Protein AF-A0A0C9ZLC1-F1 (afdb_monomer)

Sequence (61 aa):
EDQEEQDQAKSWVESCSCPEWRGGFLCVDGSPFNLFQKPG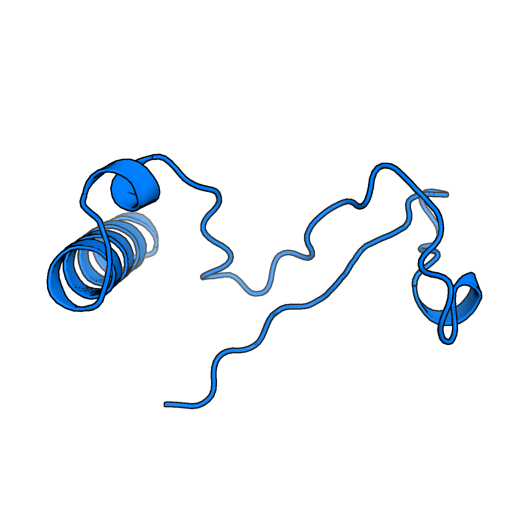WHGEGFFDHKSCYSLSVQVRA

Mean predicted aligned error: 8.66 Å

Radius of gyration: 13.9 Å; Cα contacts (8 Å, |Δi|>4): 53; chains: 1; bounding box: 33×22×34 Å

Structure (mmCIF, N/CA/C/O backbone):
data_AF-A0A0C9ZLC1-F1
#
_entry.id   AF-A0A0C9ZLC1-F1
#
loop_
_atom_site.group_PDB
_atom_site.id
_atom_site.type_symbol
_atom_site.label_atom_id
_atom_site.label_alt_id
_atom_site.label_comp_id
_atom_site.label_asym_id
_atom_site.label_entity_id
_atom_site.label_seq_id
_atom_site.pdbx_PDB_ins_code
_atom_site.Cartn_x
_atom_site.Cartn_y
_atom_site.Cartn_z
_atom_site.occupancy
_atom_site.B_iso_or_equiv
_atom_site.auth_seq_id
_atom_site.auth_comp_id
_atom_site.auth_asym_id
_atom_site.auth_atom_id
_atom_site.pdbx_PDB_model_num
ATOM 1 N N . GLU A 1 1 ? -3.350 12.865 17.628 1.00 55.41 1 GLU A N 1
ATOM 2 C CA . GLU A 1 1 ? -4.184 13.199 16.459 1.00 55.41 1 GLU A CA 1
ATOM 3 C C . GLU A 1 1 ? -4.122 12.070 15.444 1.00 55.41 1 G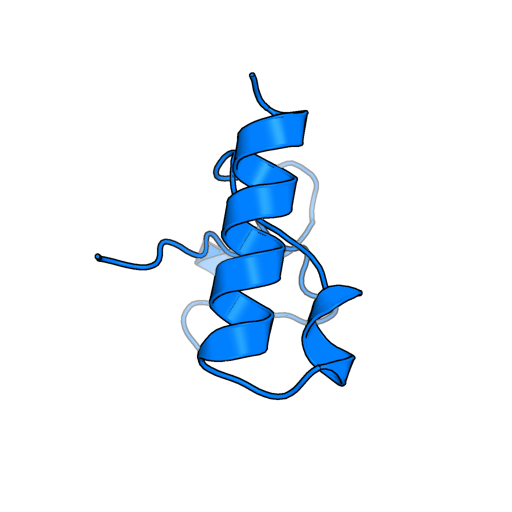LU A C 1
ATOM 5 O O . GLU A 1 1 ? -5.079 11.314 15.393 1.00 55.41 1 GLU A O 1
ATOM 10 N N . ASP A 1 2 ? -2.962 11.801 14.839 1.00 65.50 2 ASP A N 1
ATOM 11 C CA . ASP A 1 2 ? -2.795 10.739 13.828 1.00 65.50 2 ASP A CA 1
ATOM 12 C C . ASP A 1 2 ? -3.352 9.351 14.235 1.00 65.50 2 ASP A C 1
ATOM 14 O O . ASP A 1 2 ? -4.080 8.715 13.482 1.00 65.50 2 ASP A O 1
ATOM 18 N N . GLN A 1 3 ? -3.118 8.897 15.475 1.00 72.75 3 GLN A N 1
ATOM 19 C CA . GLN A 1 3 ? -3.607 7.589 15.943 1.00 72.75 3 GLN A CA 1
ATOM 20 C C . GLN A 1 3 ? -5.139 7.495 16.067 1.00 72.75 3 GLN A C 1
ATOM 22 O O . GLN A 1 3 ? -5.699 6.419 15.863 1.00 72.75 3 GLN A O 1
ATOM 27 N N . GLU A 1 4 ? -5.803 8.597 16.420 1.00 80.88 4 GLU A N 1
ATOM 28 C CA . GLU A 1 4 ? -7.262 8.646 16.578 1.00 80.88 4 GLU A CA 1
ATOM 29 C C . GLU A 1 4 ? -7.944 8.682 15.209 1.00 80.88 4 GLU A C 1
ATOM 31 O O . GLU A 1 4 ? -8.891 7.934 14.970 1.00 80.88 4 GLU A O 1
ATOM 36 N N . GLU A 1 5 ? -7.392 9.459 14.274 1.00 78.69 5 GLU A N 1
ATOM 37 C CA . GLU A 1 5 ? -7.827 9.475 12.875 1.00 78.69 5 GLU A CA 1
ATOM 38 C C . GLU A 1 5 ? -7.637 8.104 12.217 1.00 78.69 5 GLU A C 1
ATOM 40 O O . GLU A 1 5 ? -8.512 7.627 11.489 1.00 78.69 5 GLU A O 1
ATOM 45 N N . GLN A 1 6 ? -6.540 7.409 12.538 1.00 76.31 6 GLN A N 1
ATOM 46 C CA . GLN A 1 6 ? -6.322 6.045 12.074 1.00 76.31 6 GLN A CA 1
ATOM 47 C C . GLN A 1 6 ? -7.368 5.055 12.609 1.00 76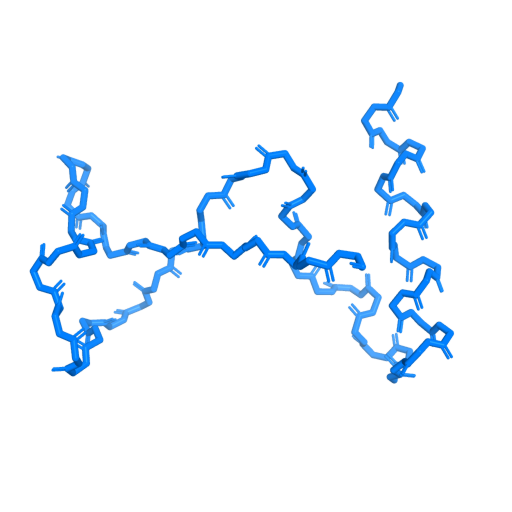.31 6 GLN A C 1
ATOM 49 O O . GLN A 1 6 ? -7.823 4.187 11.861 1.00 76.31 6 GLN A O 1
ATOM 54 N N . ASP A 1 7 ? -7.748 5.150 13.886 1.00 82.69 7 ASP A N 1
ATOM 55 C CA . ASP A 1 7 ? -8.749 4.254 14.481 1.00 82.69 7 ASP A CA 1
ATOM 56 C C . ASP A 1 7 ? -10.152 4.530 13.923 1.00 82.69 7 ASP A C 1
ATOM 58 O O . ASP A 1 7 ? -10.888 3.597 13.589 1.00 82.69 7 ASP A O 1
ATOM 62 N N . GLN A 1 8 ? -10.491 5.806 13.710 1.00 82.81 8 GLN A N 1
ATOM 63 C CA . GLN A 1 8 ? -11.733 6.203 13.048 1.00 82.81 8 GLN A CA 1
ATOM 64 C C . GLN A 1 8 ? -11.801 5.697 11.605 1.00 82.81 8 GLN A C 1
ATOM 66 O O . GLN A 1 8 ? -12.817 5.125 11.207 1.00 82.81 8 GLN A O 1
ATOM 71 N N . ALA A 1 9 ? -10.717 5.830 10.838 1.00 79.94 9 ALA A N 1
ATOM 72 C CA . ALA A 1 9 ? -10.657 5.326 9.471 1.00 79.94 9 ALA A CA 1
ATOM 73 C C . ALA A 1 9 ? -10.782 3.793 9.421 1.00 79.94 9 ALA A C 1
ATOM 75 O O . ALA A 1 9 ? -11.515 3.263 8.586 1.00 79.94 9 ALA A O 1
ATOM 76 N N . LYS A 1 10 ? -10.139 3.065 10.346 1.00 79.88 10 LYS A N 1
ATOM 77 C CA . LYS A 1 10 ? -10.280 1.601 10.463 1.00 79.88 10 LYS A CA 1
ATOM 78 C C . LYS A 1 10 ? -11.707 1.185 10.814 1.00 79.88 10 LYS A C 1
ATOM 80 O O . LYS A 1 10 ? -12.218 0.243 10.216 1.00 79.88 10 LYS A O 1
ATOM 85 N N . SER A 1 11 ? -12.349 1.893 11.742 1.00 84.25 11 SER A N 1
ATOM 86 C CA . SER A 1 11 ? -13.747 1.659 12.123 1.00 84.25 11 SER A CA 1
ATOM 87 C C . SER A 1 11 ? -14.705 1.913 10.952 1.00 84.25 11 SER A C 1
ATOM 89 O O . SER A 1 11 ? -15.595 1.106 10.683 1.00 84.25 11 SER A O 1
ATOM 91 N N . TRP A 1 12 ? -14.476 2.983 10.184 1.00 84.31 12 TRP A N 1
ATOM 92 C CA . TRP A 1 12 ? -15.249 3.272 8.976 1.00 84.31 12 TRP A CA 1
ATOM 93 C C . TRP A 1 12 ? -15.094 2.171 7.920 1.00 84.31 12 TRP A C 1
ATOM 95 O O . TRP A 1 12 ? -16.100 1.657 7.431 1.00 84.31 12 TRP A O 1
ATOM 105 N N . VAL A 1 13 ? -13.858 1.744 7.624 1.00 78.75 13 VAL A N 1
ATOM 106 C CA . VAL A 1 13 ? -13.591 0.638 6.684 1.00 78.75 13 VAL A CA 1
ATOM 107 C C . VAL A 1 13 ? -14.265 -0.653 7.145 1.00 78.75 13 VAL A C 1
ATOM 109 O O . VAL A 1 13 ? -14.866 -1.335 6.324 1.00 78.75 13 VAL A O 1
ATOM 112 N N . GLU A 1 14 ? -14.218 -0.976 8.439 1.00 83.88 14 GLU A N 1
ATOM 113 C CA . GLU A 1 14 ? -14.915 -2.141 8.996 1.00 83.88 14 GLU A CA 1
ATOM 114 C C . GLU A 1 14 ? -16.437 -2.037 8.820 1.00 83.88 14 GLU A C 1
ATOM 116 O O . GLU A 1 14 ? -17.078 -3.025 8.478 1.00 83.88 14 GLU A O 1
ATOM 121 N N . SER A 1 15 ? -17.017 -0.845 8.992 1.00 84.31 15 SER A N 1
ATOM 122 C CA . SER A 1 15 ? -18.461 -0.636 8.818 1.00 84.31 15 SER A CA 1
ATOM 123 C C . SER A 1 15 ? -18.923 -0.667 7.357 1.00 84.31 15 SER A C 1
ATOM 125 O O . SER A 1 15 ? -20.045 -1.083 7.071 1.00 84.31 15 SER A O 1
ATOM 127 N N . CYS A 1 16 ? -18.074 -0.221 6.427 1.00 81.06 16 CYS A N 1
ATOM 128 C CA . CYS A 1 16 ? -1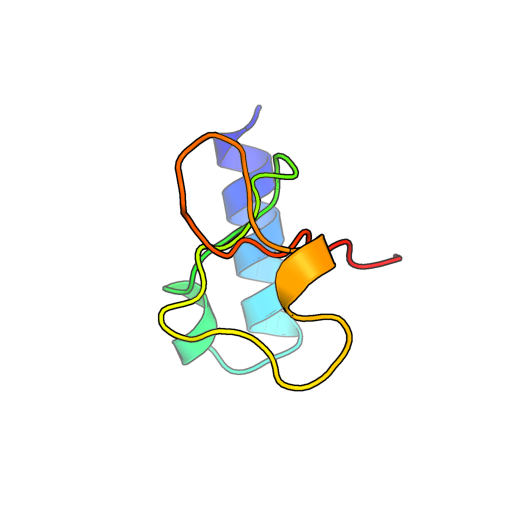8.395 -0.129 5.003 1.00 81.06 16 CYS A CA 1
ATOM 129 C C . CYS A 1 16 ? -17.939 -1.355 4.194 1.00 81.06 16 CYS A C 1
ATOM 131 O O . CYS A 1 16 ? -18.346 -1.501 3.042 1.00 81.06 16 CYS A O 1
ATOM 133 N N . SER A 1 17 ? -17.090 -2.214 4.763 1.00 79.56 17 SER A N 1
ATOM 134 C CA . SER A 1 17 ? -16.443 -3.349 4.092 1.00 79.56 17 SER A CA 1
ATOM 135 C C . SER A 1 17 ? -16.415 -4.601 4.990 1.00 79.56 17 SER A C 1
ATOM 137 O O . SER A 1 17 ? -17.262 -4.780 5.859 1.00 79.56 17 SER A O 1
ATOM 139 N N . CYS A 1 18 ? -15.475 -5.520 4.747 1.00 79.19 18 CYS A N 1
ATOM 140 C CA . CYS A 1 18 ? -15.265 -6.732 5.536 1.00 79.19 18 CYS A CA 1
ATOM 141 C C . CYS A 1 18 ? -14.330 -6.467 6.737 1.00 79.19 18 CYS A C 1
ATOM 143 O O . CYS A 1 18 ? -13.291 -5.826 6.554 1.00 79.19 18 CYS A O 1
ATOM 145 N N . PRO A 1 19 ? -14.602 -7.023 7.935 1.00 74.75 19 PRO A N 1
ATOM 146 C CA . PRO A 1 19 ? -13.736 -6.879 9.112 1.00 74.75 19 PRO A CA 1
ATOM 147 C C . PRO A 1 19 ? -12.289 -7.362 8.913 1.00 74.75 19 PRO A C 1
ATOM 149 O O . PRO A 1 19 ? -11.383 -6.861 9.577 1.00 74.75 19 PRO A O 1
ATOM 152 N N . GLU A 1 20 ? -12.026 -8.260 7.957 1.00 77.44 20 GLU A N 1
ATOM 153 C CA . GLU A 1 20 ? -10.656 -8.667 7.593 1.00 77.44 20 GLU A CA 1
ATOM 154 C C . GLU A 1 20 ? -9.791 -7.498 7.084 1.00 77.44 20 GLU A C 1
ATOM 156 O O . GLU A 1 20 ? -8.564 -7.556 7.144 1.00 77.44 20 GLU A O 1
ATOM 161 N N . TRP A 1 21 ? -10.410 -6.406 6.626 1.00 72.00 21 TRP A N 1
ATOM 162 C CA . TRP A 1 21 ? -9.707 -5.244 6.083 1.00 72.00 21 TRP A CA 1
ATOM 163 C C . TRP A 1 21 ? -9.216 -4.276 7.169 1.00 72.00 21 TRP A C 1
ATOM 165 O O . TRP A 1 21 ? -8.394 -3.407 6.877 1.00 72.00 21 TRP A O 1
ATOM 175 N N . ARG A 1 22 ? -9.629 -4.452 8.436 1.00 70.44 22 ARG A N 1
ATOM 176 C CA . ARG A 1 22 ? -9.191 -3.618 9.574 1.00 70.44 22 ARG A CA 1
ATOM 177 C C . ARG A 1 22 ? -7.675 -3.688 9.817 1.00 70.44 22 ARG A C 1
ATOM 179 O O . ARG A 1 22 ? -7.076 -2.721 10.286 1.00 70.44 22 ARG A O 1
ATOM 186 N N . GLY A 1 23 ? -7.056 -4.831 9.506 1.00 68.81 23 GLY A N 1
ATOM 187 C CA . GLY A 1 23 ? -5.608 -5.060 9.618 1.00 68.81 23 GLY A CA 1
ATOM 188 C C . GLY A 1 23 ? -4.802 -4.657 8.379 1.00 68.81 23 GLY A C 1
ATOM 189 O O . GLY A 1 23 ? -3.602 -4.920 8.327 1.00 68.81 23 GLY A O 1
ATOM 190 N N . GLY A 1 24 ? -5.455 -4.077 7.369 1.00 71.44 24 GLY A N 1
ATOM 191 C CA . GLY A 1 24 ? -4.818 -3.658 6.127 1.00 71.44 24 GLY A CA 1
ATOM 192 C C . GLY A 1 24 ? -3.920 -2.427 6.277 1.00 71.44 24 GLY A C 1
ATOM 193 O O . GLY A 1 24 ? -3.791 -1.825 7.344 1.00 71.44 24 GLY A O 1
ATOM 194 N N . PHE A 1 25 ? -3.299 -2.038 5.165 1.00 64.19 25 PHE A N 1
ATOM 195 C CA . PHE A 1 25 ? -2.516 -0.808 5.087 1.00 64.19 25 PHE A CA 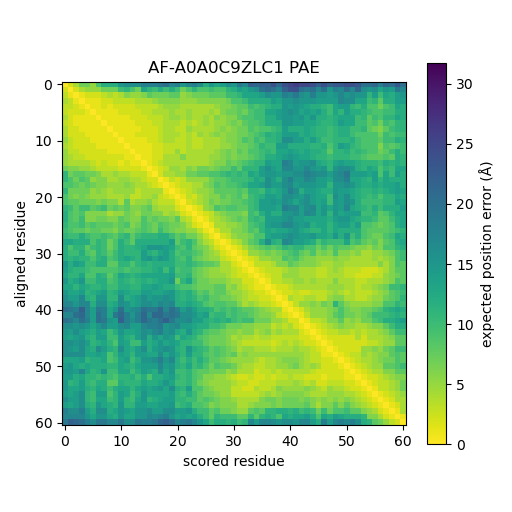1
ATOM 196 C C . PHE A 1 25 ? -3.440 0.407 5.064 1.00 64.19 25 PHE A C 1
ATOM 198 O O . PHE A 1 25 ? -4.420 0.440 4.321 1.00 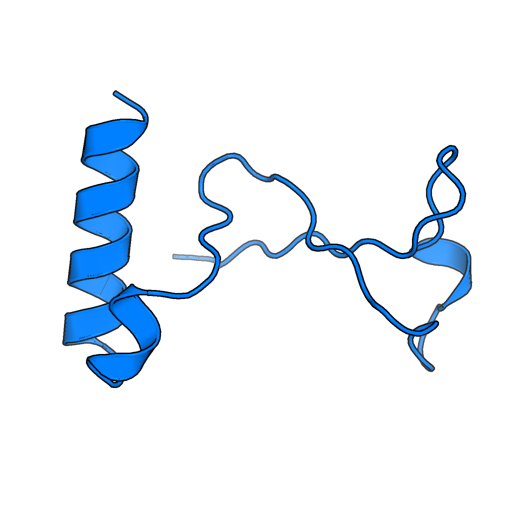64.19 25 PHE A O 1
ATOM 205 N N . LEU A 1 26 ? -3.101 1.413 5.865 1.00 70.38 26 LEU A N 1
ATOM 206 C CA . LEU A 1 26 ? -3.868 2.639 5.996 1.00 70.38 26 LEU A CA 1
ATOM 207 C C . LEU A 1 26 ? -3.005 3.829 5.555 1.00 70.38 26 LEU A C 1
ATOM 209 O O . LEU A 1 26 ? -1.968 4.100 6.152 1.00 70.38 26 LEU A O 1
ATOM 213 N N . CYS A 1 27 ? -3.437 4.530 4.507 1.00 66.50 27 CYS A N 1
ATOM 214 C CA . CYS A 1 27 ? -2.726 5.667 3.907 1.00 66.50 27 CYS A CA 1
ATOM 215 C C . CYS A 1 27 ? -3.349 7.016 4.318 1.00 66.50 27 CYS A 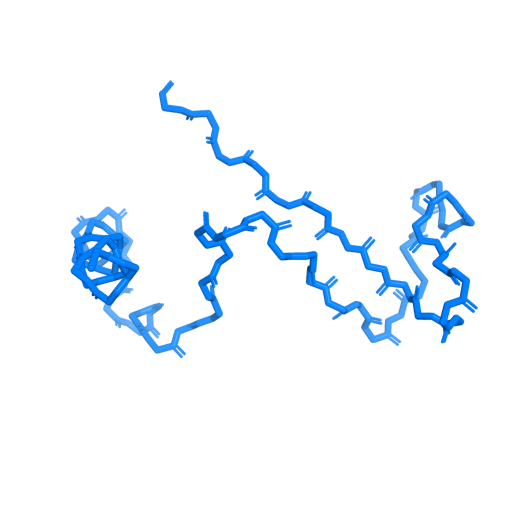C 1
ATOM 217 O O . CYS A 1 27 ? -3.565 7.874 3.467 1.00 66.50 27 CYS A O 1
ATOM 219 N N . VAL A 1 28 ? -3.676 7.197 5.605 1.00 64.44 28 VAL A N 1
ATOM 220 C CA . VAL A 1 28 ? -4.323 8.431 6.109 1.00 64.44 28 VAL A CA 1
ATOM 221 C C . VAL A 1 28 ? -3.429 9.667 5.925 1.00 64.44 28 VAL A C 1
ATOM 223 O O . VAL A 1 28 ? -3.932 10.724 5.568 1.00 64.44 28 VAL A O 1
ATOM 226 N N . ASP A 1 29 ? -2.106 9.514 6.017 1.00 65.06 29 ASP A N 1
ATOM 227 C CA . ASP A 1 29 ? -1.137 10.619 5.901 1.00 65.06 29 ASP A CA 1
ATOM 228 C C . ASP A 1 29 ? -0.648 10.877 4.453 1.00 65.06 29 ASP A C 1
ATOM 230 O O . ASP A 1 29 ? 0.447 11.376 4.208 1.00 65.06 29 ASP A O 1
ATOM 234 N N . GLY A 1 30 ? -1.393 10.424 3.436 1.00 65.19 30 GLY A N 1
ATOM 235 C CA . GLY A 1 30 ? -0.981 10.572 2.028 1.00 65.19 30 GLY A CA 1
ATOM 236 C C . GLY A 1 30 ? 0.282 9.784 1.644 1.00 65.19 30 GLY A C 1
ATOM 237 O O . GLY A 1 30 ? 0.825 9.966 0.552 1.00 65.19 30 GLY A O 1
ATOM 238 N N . SER A 1 31 ? 0.738 8.887 2.522 1.00 74.31 31 SER A N 1
ATOM 239 C CA . SER A 1 31 ? 1.886 8.016 2.286 1.00 74.31 31 SER A CA 1
ATOM 240 C C . SER A 1 31 ? 1.620 7.081 1.095 1.00 74.31 31 SER A C 1
ATOM 242 O O . SER A 1 31 ? 0.628 6.344 1.111 1.00 74.31 31 SER A O 1
ATOM 244 N N . PRO A 1 32 ? 2.480 7.079 0.059 1.00 74.69 32 PRO A N 1
ATOM 245 C CA . PRO A 1 32 ? 2.255 6.276 -1.133 1.00 74.69 32 PRO A CA 1
ATOM 246 C C . PRO A 1 32 ? 2.526 4.786 -0.867 1.00 74.69 32 PRO A C 1
ATOM 248 O O . PRO A 1 32 ? 3.459 4.415 -0.152 1.00 74.69 32 PRO A O 1
ATOM 251 N N . PHE A 1 33 ? 1.712 3.914 -1.460 1.00 77.31 33 PHE A N 1
ATOM 252 C CA . PHE A 1 33 ? 1.841 2.463 -1.332 1.00 77.31 33 PHE A CA 1
ATOM 253 C C . PHE A 1 33 ? 2.921 1.932 -2.278 1.00 77.31 33 PHE A C 1
ATOM 255 O O . PHE A 1 33 ? 2.851 2.185 -3.479 1.00 77.31 33 PHE A O 1
ATOM 262 N N . ASN A 1 34 ? 3.887 1.164 -1.766 1.00 82.38 34 ASN A N 1
ATOM 263 C CA . ASN A 1 34 ? 4.924 0.550 -2.599 1.00 82.38 34 ASN A CA 1
ATOM 264 C C . ASN A 1 34 ? 4.366 -0.642 -3.387 1.00 82.38 34 ASN A C 1
ATOM 266 O O . ASN A 1 34 ? 3.858 -1.606 -2.817 1.00 82.38 34 ASN A O 1
ATOM 270 N N . LEU A 1 35 ? 4.516 -0.605 -4.705 1.00 82.25 35 LEU A N 1
ATOM 271 C CA . LEU A 1 35 ? 4.134 -1.676 -5.609 1.00 82.25 35 LEU A CA 1
ATOM 272 C C . LEU A 1 35 ? 5.301 -2.651 -5.791 1.00 82.25 35 LEU A C 1
ATOM 274 O O . LEU A 1 35 ? 6.429 -2.256 -6.077 1.00 82.25 35 LEU A O 1
ATOM 278 N N . PHE A 1 36 ? 5.003 -3.948 -5.688 1.00 80.19 36 PHE A N 1
ATOM 279 C CA . PHE A 1 36 ? 5.971 -5.017 -5.959 1.00 80.19 36 PHE A CA 1
ATOM 280 C C . PHE A 1 36 ? 6.379 -5.086 -7.441 1.00 80.19 36 PHE A C 1
ATOM 282 O O . PHE A 1 36 ? 7.491 -5.494 -7.763 1.00 80.19 36 PHE A O 1
ATOM 289 N N . GLN A 1 37 ? 5.481 -4.690 -8.349 1.00 83.69 37 GLN A N 1
ATOM 290 C CA . GLN A 1 37 ? 5.701 -4.743 -9.793 1.00 83.69 37 GLN A CA 1
ATOM 291 C C . GLN A 1 37 ? 5.359 -3.416 -10.470 1.00 83.69 37 GLN A C 1
ATOM 293 O O . GLN A 1 37 ? 4.491 -2.675 -10.003 1.00 83.69 37 GLN A O 1
ATOM 298 N N . LYS A 1 38 ? 6.006 -3.159 -11.613 1.00 86.38 38 LYS A N 1
ATOM 299 C CA . LYS A 1 38 ? 5.698 -2.020 -12.483 1.00 86.38 38 LYS A CA 1
ATOM 300 C C . LYS A 1 38 ? 4.232 -2.099 -12.932 1.00 86.38 38 LYS A C 1
ATOM 302 O O . LYS A 1 38 ? 3.859 -3.098 -13.552 1.00 86.38 38 LYS A O 1
ATOM 307 N N . PRO A 1 39 ? 3.403 -1.073 -12.681 1.00 83.94 39 PRO A N 1
ATOM 308 C CA . PRO A 1 39 ? 2.047 -1.061 -13.208 1.00 83.94 39 PRO A CA 1
ATOM 309 C C . PRO A 1 39 ? 2.071 -0.956 -14.740 1.00 83.94 39 PRO A C 1
ATOM 311 O O . PRO A 1 39 ? 2.894 -0.245 -15.320 1.00 83.94 39 PRO A O 1
ATOM 314 N N . GLY A 1 40 ? 1.172 -1.684 -15.409 1.00 81.44 40 GLY A N 1
ATOM 315 C CA . GLY A 1 40 ? 1.129 -1.733 -16.877 1.00 81.44 40 GLY A CA 1
ATOM 316 C C . GLY A 1 40 ? 0.752 -0.394 -17.521 1.00 81.44 40 GLY A C 1
ATOM 317 O O . GLY A 1 40 ? 1.241 -0.063 -18.598 1.00 81.44 40 GLY A O 1
ATOM 318 N N . TRP A 1 41 ? -0.073 0.404 -16.841 1.00 76.88 41 TRP A N 1
ATOM 319 C CA . TRP A 1 41 ? -0.480 1.739 -17.278 1.00 76.88 41 TRP A CA 1
ATOM 320 C C . TRP A 1 41 ? 0.430 2.803 -16.655 1.00 76.88 41 TRP A C 1
ATOM 322 O O . TRP A 1 41 ? 0.564 2.852 -15.436 1.00 76.88 41 TRP A O 1
ATOM 332 N N . HIS A 1 42 ? 1.073 3.635 -17.484 1.00 75.19 42 HIS A N 1
ATOM 333 C CA . HIS A 1 42 ? 2.026 4.683 -17.070 1.00 75.19 42 HIS A CA 1
ATOM 334 C C . HIS A 1 42 ? 3.094 4.237 -16.054 1.00 75.19 42 HIS A C 1
ATOM 336 O O . HIS A 1 42 ? 3.490 5.020 -15.199 1.00 75.19 42 HIS A O 1
ATOM 342 N N . GLY A 1 43 ? 3.597 3.001 -16.147 1.00 75.56 43 GLY A N 1
ATOM 343 C CA . GLY A 1 43 ? 4.482 2.423 -15.130 1.00 75.56 43 GLY A CA 1
ATOM 344 C C . GLY A 1 43 ? 5.695 3.272 -14.736 1.00 75.56 43 GLY A C 1
ATOM 345 O O . GLY A 1 43 ? 6.065 3.287 -13.570 1.00 75.56 43 GLY A O 1
ATOM 346 N N . GLU A 1 44 ? 6.293 4.009 -15.676 1.00 81.38 44 GLU A N 1
ATOM 347 C CA . GLU A 1 44 ? 7.425 4.907 -15.384 1.00 81.38 44 GLU A CA 1
ATOM 348 C C . GLU A 1 44 ? 7.025 6.150 -14.579 1.00 81.38 44 GLU A C 1
ATOM 350 O O . GLU A 1 44 ? 7.831 6.651 -13.806 1.00 81.38 44 GLU A O 1
ATOM 355 N N . GLY A 1 45 ? 5.775 6.609 -14.689 1.00 81.69 45 GLY A N 1
ATOM 356 C CA . GLY A 1 45 ? 5.265 7.750 -13.923 1.00 81.69 45 GLY A CA 1
ATOM 357 C C . GLY A 1 45 ? 5.084 7.464 -12.431 1.00 81.69 45 GLY A C 1
ATOM 358 O O . GLY A 1 45 ? 4.910 8.393 -11.651 1.00 81.69 45 GLY A O 1
ATOM 359 N N . PHE A 1 46 ? 5.148 6.192 -12.033 1.00 80.50 46 PHE A N 1
ATOM 360 C CA . PH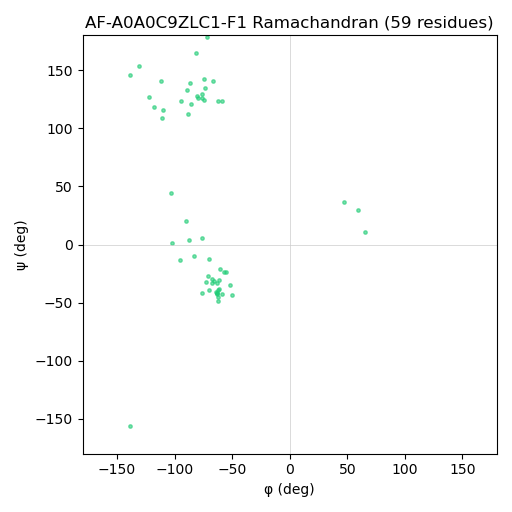E A 1 46 ? 5.045 5.756 -10.640 1.00 80.50 46 PHE A CA 1
ATOM 361 C C . PHE A 1 46 ? 6.402 5.409 -10.018 1.00 80.50 46 PHE A C 1
ATOM 363 O O . PHE A 1 46 ? 6.443 4.961 -8.874 1.00 80.50 46 PHE A O 1
ATOM 370 N N . PHE A 1 47 ? 7.502 5.563 -10.760 1.00 84.31 47 PHE A N 1
ATOM 371 C CA . PHE A 1 47 ? 8.842 5.234 -10.286 1.00 84.31 47 PHE A CA 1
ATOM 372 C C . PHE A 1 47 ? 9.470 6.439 -9.576 1.00 84.31 47 PHE A C 1
ATOM 374 O O . PHE A 1 47 ? 9.756 7.459 -10.199 1.00 84.31 47 PHE A O 1
ATOM 381 N N . ASP A 1 48 ? 9.660 6.325 -8.263 1.00 81.69 48 ASP A N 1
ATOM 382 C CA . ASP A 1 48 ? 10.242 7.385 -7.433 1.00 81.69 48 ASP A CA 1
ATOM 383 C C . ASP A 1 48 ? 11.783 7.400 -7.498 1.00 81.69 48 ASP A C 1
ATOM 385 O O . ASP A 1 48 ? 12.420 6.415 -7.884 1.00 81.69 48 ASP A O 1
ATOM 389 N N . HIS A 1 49 ? 12.409 8.494 -7.041 1.00 83.81 49 HIS A N 1
ATOM 390 C CA . HIS A 1 49 ? 13.868 8.615 -6.919 1.00 83.81 49 HIS A CA 1
ATOM 391 C C . HIS A 1 49 ? 14.505 7.499 -6.066 1.00 83.81 49 HIS A C 1
ATOM 393 O O . HIS A 1 49 ? 15.680 7.181 -6.251 1.00 83.81 49 HIS A O 1
ATOM 399 N N . LYS A 1 50 ? 13.738 6.862 -5.169 1.00 84.25 50 LYS A N 1
ATOM 400 C CA . LYS A 1 50 ? 14.162 5.687 -4.388 1.00 84.25 50 LYS A CA 1
ATOM 401 C C . LYS A 1 50 ? 14.176 4.379 -5.179 1.00 84.25 50 LYS A C 1
ATOM 403 O O . LYS A 1 50 ? 14.422 3.325 -4.603 1.00 84.25 50 LYS A O 1
ATOM 408 N N . SER A 1 51 ? 13.928 4.432 -6.486 1.00 83.25 51 SER A N 1
ATOM 409 C CA . SER A 1 51 ? 13.817 3.261 -7.357 1.00 83.25 51 SER A CA 1
ATOM 410 C C . SER A 1 51 ? 12.707 2.283 -6.947 1.00 83.25 51 SER A C 1
ATOM 412 O O . SER A 1 51 ? 12.800 1.081 -7.197 1.00 83.25 51 SER A O 1
ATOM 414 N N . CYS A 1 52 ? 11.644 2.803 -6.329 1.00 83.88 52 CYS A N 1
ATOM 415 C CA . CYS A 1 52 ? 10.447 2.049 -5.973 1.00 83.88 52 CYS A CA 1
ATOM 416 C C . CYS A 1 52 ? 9.268 2.521 -6.819 1.00 83.88 52 CYS A C 1
ATOM 418 O O . CYS A 1 52 ? 9.092 3.720 -7.039 1.00 83.88 52 CYS A O 1
ATOM 420 N N . TYR A 1 53 ? 8.426 1.582 -7.247 1.00 86.62 53 TYR A N 1
ATOM 421 C CA . TYR A 1 53 ? 7.111 1.925 -7.773 1.00 86.62 53 TYR A CA 1
ATOM 422 C C . TYR A 1 53 ? 6.198 2.260 -6.599 1.00 86.62 53 TYR A C 1
ATOM 424 O O . TYR A 1 53 ? 6.081 1.450 -5.683 1.00 86.62 53 TYR A O 1
ATOM 432 N N . SER A 1 54 ? 5.558 3.425 -6.603 1.00 83.94 54 SER A N 1
ATOM 433 C CA . SER A 1 54 ? 4.663 3.826 -5.518 1.00 83.94 54 SER A CA 1
ATOM 434 C C . SER A 1 54 ? 3.399 4.516 -6.032 1.00 83.94 54 SER A C 1
ATOM 436 O O . SER A 1 54 ? 3.428 5.184 -7.064 1.00 83.94 54 SER A O 1
ATOM 438 N N . LEU A 1 55 ? 2.272 4.308 -5.345 1.00 82.12 55 LEU A N 1
ATOM 439 C CA . LEU A 1 55 ? 0.962 4.829 -5.737 1.00 82.12 55 LEU A CA 1
ATOM 440 C C . LEU A 1 55 ? 0.368 5.693 -4.622 1.00 82.12 55 LEU A C 1
ATOM 442 O O . LEU A 1 55 ? 0.228 5.228 -3.491 1.00 82.12 55 LEU A O 1
ATOM 446 N N . SER A 1 56 ? -0.037 6.921 -4.941 1.00 76.31 56 SER A N 1
ATOM 447 C CA . SER A 1 56 ? -0.876 7.715 -4.047 1.00 76.31 56 SER A CA 1
ATOM 448 C C . SER A 1 56 ? -2.332 7.257 -4.163 1.00 76.31 56 SER A C 1
ATOM 450 O O . SER A 1 56 ? -2.901 7.198 -5.253 1.00 76.31 56 SER A O 1
ATOM 452 N N . VAL A 1 57 ? -2.945 6.920 -3.029 1.00 71.12 57 VAL A N 1
ATOM 453 C CA . VAL A 1 57 ? -4.372 6.587 -2.952 1.00 71.12 57 VAL A CA 1
ATOM 454 C C 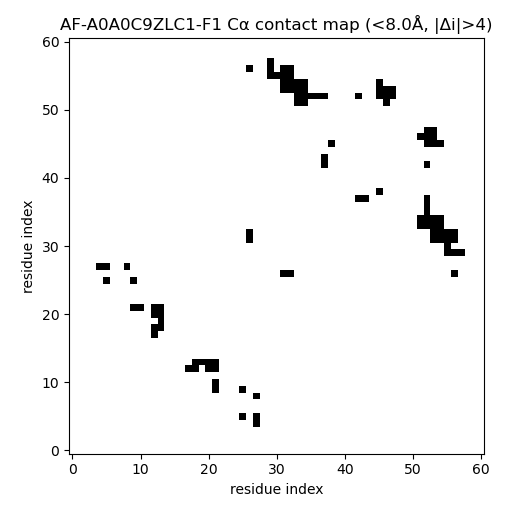. VAL A 1 57 ? -5.061 7.701 -2.182 1.00 71.12 57 VAL A C 1
ATOM 456 O O . VAL A 1 57 ? -4.875 7.837 -0.978 1.00 71.12 57 VAL A O 1
ATOM 459 N N . GLN A 1 58 ? -5.844 8.511 -2.890 1.00 67.69 58 GLN A N 1
ATOM 460 C CA . GLN A 1 58 ? -6.715 9.516 -2.290 1.00 67.69 58 GLN A CA 1
ATOM 461 C C . GLN A 1 58 ? -8.161 9.069 -2.472 1.00 67.69 58 GLN A C 1
ATOM 463 O O . GLN A 1 58 ? -8.648 8.964 -3.598 1.00 67.69 58 GLN A O 1
ATOM 468 N N . VAL A 1 59 ? -8.846 8.798 -1.364 1.00 59.66 59 VAL A N 1
ATOM 469 C CA . VAL A 1 59 ? -10.285 8.531 -1.375 1.00 59.66 59 VAL A CA 1
ATOM 470 C C . VAL A 1 59 ? -10.988 9.885 -1.308 1.00 59.66 59 VAL A C 1
ATOM 472 O O . VAL A 1 59 ? -10.743 10.661 -0.386 1.00 59.66 59 VAL A O 1
ATOM 475 N N . ARG A 1 60 ? -11.818 10.211 -2.304 1.00 54.84 60 ARG A N 1
ATOM 476 C CA . ARG A 1 60 ? -12.714 11.371 -2.198 1.00 54.84 60 ARG A CA 1
ATOM 477 C C . ARG A 1 60 ? -13.881 10.999 -1.284 1.00 54.84 60 ARG A C 1
ATOM 479 O O . ARG A 1 60 ? -14.480 9.946 -1.495 1.00 54.84 60 ARG A O 1
ATOM 486 N N . ALA A 1 61 ? -14.144 11.853 -0.297 1.00 53.62 61 ALA A N 1
ATOM 487 C CA . ALA A 1 61 ? -15.329 11.799 0.558 1.00 53.62 61 ALA A CA 1
ATOM 488 C C . ALA A 1 61 ? -16.610 12.112 -0.228 1.00 53.62 61 ALA A C 1
ATOM 490 O O . ALA A 1 61 ? -16.522 12.902 -1.201 1.00 53.62 61 ALA A O 1
#

pLDDT: mean 76.32, std 8.18, range [53.62, 86.62]

Organism: NCBI:txid765257

Secondary structure (DSSP, 8-state):
-HHHHHHHHHHHHHHHS-GGGGGS---TT-PPEEESS--SSSGGGGB-TTS-EEE------

Foldseek 3Di:
DVVVVLVVVLVVCVVVHPNVCSPPDDCPVQDWAFDPDQDPPPSVVQQDPVRTRTHGDDDDD

Solvent-accessible surface area (backbone atoms only — not comparable to full-atom values): 3934 Å² total; per-residue (Å²): 108,72,71,58,54,49,52,52,52,35,51,49,47,31,74,77,53,56,67,82,57,51,80,53,91,78,49,86,84,63,56,55,48,76,44,96,59,76,49,91,74,68,35,75,83,29,50,44,98,85,76,41,34,43,43,77,68,82,83,83,132